Protein AF-A0A948NS06-F1 (afdb_monomer_lite)

Secondary structure (DSSP, 8-state):
-PPS-GGGGGS---S-TT----TTS------TTBTTHHHHHHHHHHHHHHTT--HHHHHHHHHHHHHHHHHHHHH---B---

pLDDT: mean 81.28, std 21.37, range [34.75, 98.56]

Foldseek 3Di:
DDDPDPVVVPPDDDDDPPPPDPPPDDDDDQDLQAPCRLVVLLVVLVVCVVVVHDVVVSVVSNVVSVVSVVVCVVPVRHDHDD

Structure (mmCIF, N/CA/C/O backbone):
data_AF-A0A948NS06-F1
#
_entry.id   AF-A0A948NS06-F1
#
loop_
_atom_site.group_PDB
_atom_site.id
_atom_site.type_symbol
_atom_site.label_atom_id
_atom_site.label_alt_id
_atom_site.label_comp_id
_atom_site.label_asym_id
_atom_site.label_entity_id
_atom_site.label_seq_id
_atom_site.pdbx_PDB_ins_code
_atom_site.Cartn_x
_atom_site.Cartn_y
_atom_site.Cartn_z
_atom_site.occupancy
_atom_site.B_iso_or_equiv
_atom_site.auth_seq_id
_atom_site.auth_comp_id
_atom_site.auth_asym_id
_atom_site.auth_atom_id
_atom_site.pdbx_PDB_model_num
ATOM 1 N N . MET A 1 1 ? -22.604 -3.965 -17.864 1.00 39.78 1 MET A N 1
ATOM 2 C CA . MET A 1 1 ? -22.272 -3.856 -16.424 1.00 39.78 1 MET A CA 1
ATOM 3 C C . MET A 1 1 ? -22.286 -2.380 -16.053 1.00 39.78 1 MET A C 1
ATOM 5 O O . MET A 1 1 ? -21.671 -1.598 -16.763 1.00 39.78 1 MET A O 1
ATOM 9 N N . LYS A 1 2 ? -23.064 -1.967 -15.042 1.00 34.75 2 LYS A N 1
ATOM 10 C CA . LYS A 1 2 ? -23.116 -0.560 -14.604 1.00 34.75 2 LYS A CA 1
ATOM 11 C C . LYS A 1 2 ? -21.781 -0.214 -13.941 1.00 34.75 2 LYS A C 1
ATOM 13 O O . LYS A 1 2 ? -21.418 -0.874 -12.974 1.00 34.75 2 LYS A O 1
ATOM 18 N N . HIS A 1 3 ? -21.077 0.795 -14.457 1.00 42.97 3 HIS A N 1
ATOM 19 C CA . HIS A 1 3 ? -19.915 1.370 -13.780 1.00 42.97 3 HIS A CA 1
ATOM 20 C C . HIS A 1 3 ? -20.263 1.674 -12.314 1.00 42.97 3 HIS A C 1
ATOM 22 O O . HIS A 1 3 ? -21.359 2.191 -12.051 1.00 42.97 3 HIS A O 1
ATOM 28 N N . PRO A 1 4 ? -19.362 1.390 -11.358 1.00 43.34 4 PRO A N 1
ATOM 29 C CA . PRO A 1 4 ? -19.534 1.876 -10.004 1.00 43.34 4 PRO A CA 1
ATOM 30 C C . PRO A 1 4 ? -19.567 3.406 -10.091 1.00 43.34 4 PRO A C 1
ATOM 32 O O . PRO A 1 4 ? -18.703 4.013 -10.710 1.00 43.34 4 PRO 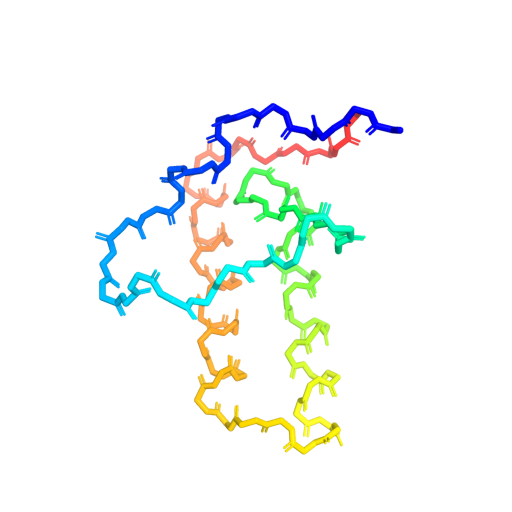A O 1
ATOM 35 N N . SER A 1 5 ? -20.654 3.986 -9.579 1.00 51.19 5 SER A N 1
ATOM 36 C CA . SER A 1 5 ? -21.133 5.367 -9.749 1.00 51.19 5 SER A CA 1
ATOM 37 C C . SER A 1 5 ? -20.093 6.446 -10.116 1.00 51.19 5 SER A C 1
ATOM 39 O O . SER A 1 5 ? -18.992 6.459 -9.574 1.00 51.19 5 SER A O 1
ATOM 41 N N . ASN A 1 6 ? -20.525 7.455 -10.892 1.00 54.38 6 ASN A N 1
ATOM 42 C CA . ASN A 1 6 ? -19.856 8.730 -11.256 1.00 54.38 6 ASN A CA 1
ATOM 43 C C . ASN A 1 6 ? -19.121 9.481 -10.101 1.00 54.38 6 ASN A C 1
ATOM 45 O O . ASN A 1 6 ? -18.488 10.508 -10.305 1.00 54.38 6 ASN A O 1
ATOM 49 N N . LYS A 1 7 ? -19.198 8.984 -8.863 1.00 46.47 7 LYS A N 1
ATOM 50 C CA . LYS A 1 7 ? -18.550 9.490 -7.650 1.00 46.47 7 LYS A CA 1
ATOM 51 C C . LYS A 1 7 ? -17.048 9.182 -7.568 1.00 46.47 7 LYS A C 1
ATOM 53 O O . LYS A 1 7 ? -16.358 9.827 -6.787 1.00 46.47 7 LYS A O 1
ATOM 58 N N . TYR A 1 8 ? -16.526 8.249 -8.370 1.00 49.75 8 TYR A N 1
ATOM 59 C CA . TYR A 1 8 ? -15.080 7.979 -8.438 1.00 49.75 8 TYR A CA 1
ATOM 60 C C . TYR A 1 8 ? -14.309 8.936 -9.359 1.00 49.75 8 TYR A C 1
ATOM 62 O O . TYR A 1 8 ? -13.086 8.997 -9.278 1.00 49.75 8 TYR A O 1
ATOM 70 N N . ASN A 1 9 ? -15.006 9.769 -10.142 1.00 51.31 9 ASN A N 1
ATOM 71 C CA . ASN A 1 9 ? -14.394 10.823 -10.964 1.00 51.31 9 ASN A CA 1
ATOM 72 C C . ASN A 1 9 ? -13.746 11.961 -10.145 1.00 51.31 9 ASN A C 1
ATOM 74 O O . ASN A 1 9 ? -13.201 12.897 -10.721 1.00 51.31 9 ASN A O 1
ATOM 78 N N . PHE A 1 10 ? -13.788 11.889 -8.810 1.00 46.34 10 PHE A N 1
ATOM 79 C CA . PHE A 1 10 ? -13.271 12.914 -7.899 1.00 46.34 10 PHE A CA 1
ATOM 80 C C . PHE A 1 10 ? -12.081 12.450 -7.043 1.00 46.34 10 PHE A C 1
ATOM 82 O O . PHE A 1 10 ? -11.753 13.118 -6.060 1.00 46.34 10 PHE A O 1
ATOM 89 N N . ILE A 1 11 ? -11.413 11.334 -7.373 1.00 49.59 11 ILE A N 1
ATOM 90 C CA . ILE A 1 11 ? -10.159 10.956 -6.695 1.00 49.59 11 ILE A CA 1
ATOM 91 C C . ILE A 1 11 ? -9.045 11.915 -7.151 1.00 49.59 11 ILE A C 1
ATOM 93 O O . ILE A 1 11 ? -8.323 11.659 -8.102 1.00 49.59 11 ILE A O 1
ATOM 97 N N . GLN A 1 12 ? -9.005 13.055 -6.462 1.00 41.66 12 GLN A N 1
ATOM 98 C CA . GLN A 1 12 ? -8.032 14.149 -6.438 1.00 41.66 12 GLN A CA 1
ATOM 99 C C . GLN A 1 12 ? -7.466 14.642 -7.789 1.00 41.66 12 GLN A C 1
ATOM 101 O O . GLN A 1 12 ? -6.557 14.042 -8.360 1.00 41.66 12 GLN A O 1
ATOM 106 N N . PRO A 1 13 ? -7.924 15.821 -8.257 1.00 42.94 13 PRO A N 1
ATOM 107 C CA . PRO A 1 13 ? -7.412 16.484 -9.441 1.00 42.94 13 PRO A CA 1
ATOM 108 C C . PRO A 1 13 ? -6.147 17.265 -9.074 1.00 42.94 13 PRO A C 1
ATOM 110 O O . PRO A 1 13 ? -6.210 18.436 -8.708 1.00 42.94 13 PRO A O 1
ATOM 113 N N . ASN A 1 14 ? -4.968 16.659 -9.187 1.00 39.81 14 ASN A N 1
ATOM 114 C CA . ASN A 1 14 ? -3.778 17.460 -9.449 1.00 39.81 14 ASN A CA 1
ATOM 115 C C . ASN A 1 14 ? -2.864 16.809 -10.499 1.00 39.81 14 ASN A C 1
ATOM 117 O O . ASN A 1 14 ? -2.250 15.771 -10.307 1.00 39.81 14 ASN A O 1
ATOM 121 N N . LYS A 1 15 ? -2.753 17.519 -11.628 1.00 40.62 15 LYS A N 1
ATOM 122 C CA . LYS A 1 15 ? -1.678 17.426 -12.627 1.00 40.62 15 LYS A CA 1
ATOM 123 C C . LYS A 1 15 ? -1.645 16.173 -13.509 1.00 40.62 15 LYS A C 1
ATOM 125 O O . LYS A 1 15 ? -0.659 15.446 -13.525 1.00 40.62 15 LYS A O 1
ATOM 130 N N . SER A 1 16 ? -2.666 16.014 -14.349 1.00 37.88 16 SER A N 1
ATOM 131 C CA . SER A 1 16 ? -2.536 15.857 -15.817 1.00 37.88 16 SER A CA 1
ATOM 132 C C . SER A 1 16 ? -3.815 15.247 -16.374 1.00 37.88 16 SER A C 1
ATOM 134 O O . SER A 1 16 ? -4.167 14.111 -16.076 1.00 37.88 16 SER A O 1
ATOM 136 N N . HIS A 1 17 ? -4.507 16.023 -17.197 1.00 39.97 17 HIS A N 1
ATOM 137 C CA . HIS A 1 17 ? -5.837 15.754 -17.734 1.00 39.97 17 HIS A CA 1
ATOM 138 C C . HIS A 1 17 ? -5.921 14.634 -18.797 1.00 39.97 17 HIS A C 1
ATOM 140 O O . HIS A 1 17 ? -6.945 14.551 -19.463 1.00 39.97 17 HIS A O 1
ATOM 146 N N . ASP A 1 18 ? -4.923 13.749 -18.945 1.00 47.56 18 ASP A N 1
ATOM 147 C CA . ASP A 1 18 ? -4.862 12.803 -20.081 1.00 47.56 18 ASP A CA 1
ATOM 148 C C . ASP A 1 18 ? -4.325 11.392 -19.769 1.00 47.56 18 ASP A C 1
ATOM 150 O O . ASP A 1 18 ? -3.738 10.724 -20.615 1.00 47.56 18 ASP A O 1
ATOM 154 N N . LYS A 1 19 ? -4.593 10.861 -18.573 1.00 51.28 19 LYS A N 1
ATOM 155 C CA . LYS A 1 19 ? -4.545 9.401 -18.351 1.00 51.28 19 LYS A CA 1
ATOM 156 C C . LYS A 1 19 ? -5.939 8.892 -18.031 1.00 51.28 19 LYS A C 1
ATOM 158 O O . LYS A 1 19 ? -6.241 8.491 -16.912 1.00 51.28 19 LYS A O 1
ATOM 163 N N . LYS A 1 20 ? -6.824 9.010 -19.021 1.00 65.62 20 LYS A N 1
ATOM 164 C CA . LYS A 1 20 ? -8.180 8.470 -18.941 1.00 65.62 20 LYS A CA 1
ATOM 165 C C . LYS A 1 20 ? -8.051 6.956 -18.861 1.00 65.62 20 LYS A C 1
ATOM 167 O O . LYS A 1 20 ? -7.567 6.342 -19.808 1.00 65.62 20 LYS A O 1
ATOM 172 N N . ILE A 1 21 ? -8.456 6.380 -17.734 1.00 73.25 21 ILE A N 1
ATOM 173 C CA . ILE A 1 21 ? -8.676 4.939 -17.650 1.00 73.25 21 ILE A CA 1
ATOM 174 C C . ILE A 1 21 ? -9.670 4.592 -18.774 1.00 73.25 21 ILE A C 1
ATOM 176 O O . ILE A 1 21 ? -10.722 5.243 -18.848 1.00 73.25 21 ILE A O 1
ATOM 180 N N . PRO A 1 22 ? -9.338 3.666 -19.690 1.00 81.44 22 PRO A N 1
ATOM 181 C CA . PRO A 1 22 ? -10.242 3.232 -20.744 1.00 81.44 22 PRO A CA 1
ATOM 182 C C . PRO A 1 22 ? -11.629 2.900 -20.190 1.00 81.44 22 PRO A C 1
ATOM 184 O O . PRO A 1 22 ? -11.765 2.308 -19.121 1.00 81.44 22 PRO A O 1
ATOM 187 N N . SER A 1 23 ? -12.682 3.258 -20.926 1.00 79.56 23 SER A N 1
ATOM 188 C CA . SER A 1 23 ? -14.067 3.061 -20.471 1.00 79.56 23 SER A CA 1
ATOM 189 C C . SER A 1 23 ? -14.442 1.590 -20.275 1.00 79.56 23 SER A C 1
ATOM 191 O O . SER A 1 23 ? -15.404 1.287 -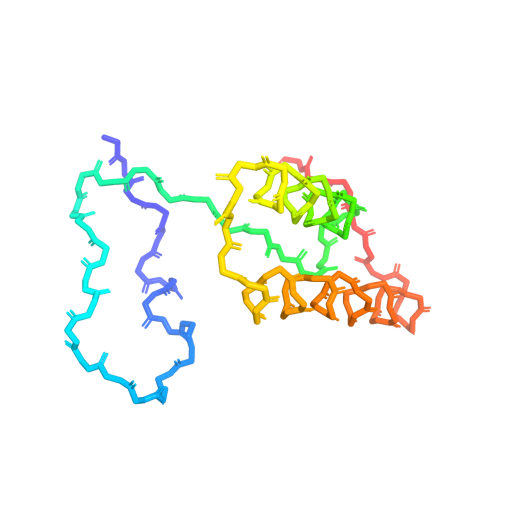19.579 1.00 79.56 23 SER A O 1
ATOM 193 N N . ASN A 1 24 ? -13.695 0.672 -20.879 1.00 82.81 24 ASN A N 1
ATOM 194 C CA . ASN A 1 24 ? -13.874 -0.767 -20.750 1.00 82.81 24 ASN A CA 1
ATOM 195 C C . ASN A 1 24 ? -12.905 -1.418 -19.751 1.00 82.81 24 ASN A C 1
ATOM 197 O O . ASN A 1 24 ? -12.982 -2.632 -19.564 1.00 82.81 24 ASN A O 1
ATOM 201 N N . GLU A 1 25 ? -12.005 -0.658 -19.122 1.00 83.56 25 GLU A N 1
ATOM 202 C CA . GLU A 1 25 ? -11.093 -1.213 -18.128 1.00 83.56 25 GLU A CA 1
ATOM 203 C C . GLU A 1 25 ? -11.852 -1.465 -16.814 1.00 83.56 25 GLU A C 1
ATOM 205 O O . GLU A 1 25 ? -12.488 -0.552 -16.271 1.00 83.56 25 GLU A O 1
ATOM 210 N N . PRO A 1 26 ? -11.831 -2.699 -16.280 1.00 85.00 26 PRO A N 1
ATOM 211 C CA . PRO A 1 26 ? -12.401 -2.970 -14.973 1.00 85.00 26 PRO A CA 1
ATOM 212 C C . PRO A 1 26 ? -11.545 -2.303 -13.891 1.00 85.00 26 PRO A C 1
ATOM 214 O O . PRO A 1 26 ? -10.375 -2.629 -13.717 1.00 85.00 26 PRO A O 1
ATOM 217 N N . VAL A 1 27 ? -12.152 -1.395 -13.126 1.00 86.38 27 VAL A N 1
ATOM 218 C CA . VAL A 1 27 ? -11.485 -0.680 -12.030 1.00 86.38 27 VAL A CA 1
ATOM 219 C C . VAL A 1 27 ? -12.046 -1.129 -10.690 1.00 86.38 27 VAL A C 1
ATOM 221 O O . VAL A 1 27 ? -13.263 -1.188 -10.503 1.00 86.38 27 VAL A O 1
ATOM 224 N N . PHE A 1 28 ? -11.153 -1.376 -9.732 1.00 87.12 28 PHE A N 1
ATOM 225 C CA . PHE A 1 28 ? -11.494 -1.613 -8.334 1.00 87.12 28 PHE A CA 1
ATOM 226 C C . PHE A 1 28 ? -10.736 -0.627 -7.439 1.00 87.12 28 PHE A C 1
ATOM 228 O O . PHE A 1 28 ? -9.532 -0.438 -7.607 1.00 87.12 28 PHE A O 1
ATOM 235 N N . LEU A 1 29 ? -11.428 0.009 -6.488 1.00 88.94 29 LEU A N 1
ATOM 236 C CA . LEU A 1 29 ? -10.805 0.923 -5.528 1.00 88.94 29 LEU A CA 1
ATOM 237 C C . LEU A 1 29 ? -10.686 0.260 -4.158 1.00 88.94 29 LEU A C 1
ATOM 239 O O . LEU A 1 29 ? -11.697 -0.072 -3.547 1.00 88.94 29 LEU A O 1
ATOM 243 N N . ILE A 1 30 ? -9.461 0.204 -3.636 1.00 91.44 30 ILE A N 1
ATOM 244 C CA . ILE A 1 30 ? -9.183 -0.149 -2.242 1.00 91.44 30 ILE A CA 1
ATOM 245 C C . ILE A 1 30 ? -9.138 1.133 -1.402 1.00 91.44 30 ILE A C 1
ATOM 247 O O . ILE A 1 30 ? -8.397 2.071 -1.704 1.00 91.44 30 ILE A O 1
ATOM 251 N N . ARG A 1 31 ? -9.923 1.183 -0.327 1.00 90.12 31 ARG A N 1
ATOM 252 C CA . ARG A 1 31 ? -10.044 2.322 0.590 1.00 90.12 31 ARG A CA 1
ATOM 253 C C . ARG A 1 31 ? -9.396 2.020 1.938 1.00 90.12 31 ARG A C 1
ATOM 255 O O . ARG A 1 31 ? -9.322 0.881 2.379 1.00 90.12 31 ARG A O 1
ATOM 262 N N . GLY A 1 32 ? -8.989 3.070 2.659 1.00 90.81 32 GLY A N 1
ATOM 263 C CA . GLY A 1 32 ? -8.413 2.947 4.011 1.00 90.81 32 GLY A CA 1
ATOM 264 C C . GLY A 1 32 ? -9.337 2.284 5.040 1.00 90.81 32 GLY A C 1
ATOM 265 O O . GLY A 1 32 ? -8.865 1.747 6.035 1.00 90.81 32 GLY A O 1
ATOM 266 N N . GLN A 1 33 ? -10.645 2.277 4.788 1.00 92.69 33 GLN A N 1
ATOM 267 C CA . GLN A 1 33 ? -11.630 1.590 5.620 1.00 92.69 33 GLN A CA 1
ATOM 268 C C . GLN A 1 33 ? -11.598 0.063 5.452 1.00 92.69 33 GLN A C 1
ATOM 270 O O . GLN A 1 33 ? -11.991 -0.652 6.374 1.00 92.69 33 GLN A O 1
ATOM 275 N N . ASP A 1 34 ? -11.102 -0.436 4.320 1.00 93.50 34 ASP A N 1
ATOM 276 C CA . ASP A 1 34 ? -11.051 -1.866 4.041 1.00 93.50 34 ASP A CA 1
ATOM 277 C C . ASP A 1 34 ? -9.976 -2.515 4.909 1.00 93.50 34 ASP A C 1
ATOM 279 O O . ASP A 1 34 ? -8.782 -2.226 4.785 1.00 93.50 34 ASP A O 1
ATOM 283 N N . LYS A 1 35 ? -10.386 -3.441 5.778 1.00 94.31 35 LYS A N 1
ATOM 284 C CA . LYS A 1 35 ? -9.482 -4.124 6.713 1.00 94.31 35 LYS A CA 1
ATOM 285 C C . LYS A 1 35 ? -8.337 -4.856 6.003 1.00 94.31 35 LYS A C 1
ATOM 287 O O . LYS A 1 35 ? -7.237 -4.940 6.537 1.00 94.31 35 LYS A O 1
ATOM 292 N N . LEU A 1 36 ? -8.575 -5.359 4.790 1.00 95.56 36 LEU A N 1
ATOM 293 C CA . LEU A 1 36 ? -7.555 -6.035 3.979 1.00 95.56 36 LEU A CA 1
ATOM 294 C C . LEU A 1 36 ? -6.710 -5.079 3.133 1.00 95.56 36 LEU A C 1
ATOM 296 O O . LEU A 1 36 ? -5.693 -5.502 2.585 1.00 95.56 36 LEU A O 1
ATOM 300 N N . GLY A 1 37 ? -7.096 -3.806 3.035 1.00 95.38 37 GLY A N 1
ATOM 301 C CA . GLY A 1 37 ? -6.487 -2.844 2.128 1.00 95.38 37 GLY A CA 1
ATOM 302 C C . GLY A 1 37 ? -4.963 -2.740 2.257 1.00 95.38 37 GLY A C 1
ATOM 303 O O . GLY A 1 37 ? -4.273 -3.002 1.271 1.00 95.38 37 GLY A O 1
ATOM 304 N N . PRO A 1 38 ? -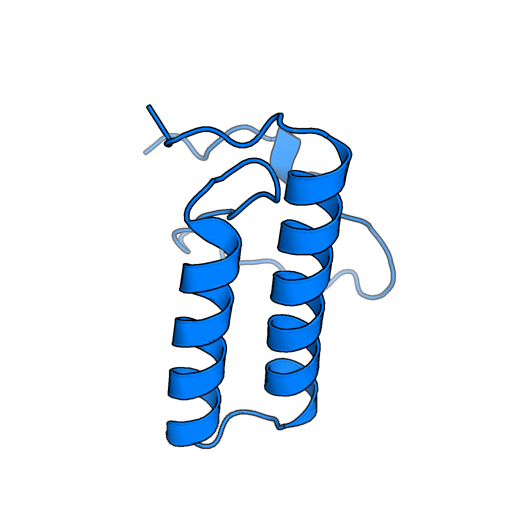4.401 -2.474 3.453 1.00 97.00 38 PRO A N 1
ATOM 305 C CA . PRO A 1 38 ? -2.950 -2.396 3.625 1.00 97.00 38 PRO A CA 1
ATOM 306 C C . PRO A 1 38 ? -2.212 -3.668 3.196 1.00 97.00 38 PRO A C 1
ATOM 308 O O . PRO A 1 38 ? -1.154 -3.599 2.571 1.00 97.00 38 PRO A O 1
ATOM 311 N N . LYS A 1 39 ? -2.780 -4.844 3.500 1.00 97.31 39 LYS A N 1
ATOM 312 C CA . LYS A 1 39 ? -2.202 -6.137 3.113 1.00 97.31 39 LYS A CA 1
ATOM 313 C C . LYS A 1 39 ? -2.166 -6.286 1.593 1.00 97.31 39 LYS A C 1
ATOM 315 O O . LYS A 1 39 ? -1.138 -6.691 1.060 1.00 97.31 39 LYS A O 1
ATOM 320 N N . MET A 1 40 ? -3.258 -5.945 0.908 1.00 97.62 40 MET A N 1
ATOM 321 C CA . MET A 1 40 ? -3.335 -6.036 -0.553 1.00 97.62 40 MET A CA 1
ATOM 322 C C . MET A 1 40 ? -2.338 -5.095 -1.230 1.00 97.62 40 MET A C 1
ATOM 324 O O . MET A 1 40 ? -1.655 -5.511 -2.160 1.00 97.62 40 MET A O 1
ATOM 328 N N . LEU A 1 41 ? -2.175 -3.868 -0.719 1.00 97.88 41 LEU A N 1
ATOM 329 C CA . LEU A 1 41 ? -1.178 -2.927 -1.241 1.00 97.88 41 LEU A CA 1
ATOM 330 C C . LEU A 1 41 ? 0.252 -3.461 -1.087 1.00 97.88 41 LEU A C 1
ATOM 332 O O . LEU A 1 41 ? 1.056 -3.322 -2.004 1.00 97.88 41 LEU A O 1
ATOM 336 N N . ARG A 1 42 ? 0.581 -4.095 0.045 1.00 98.25 42 ARG A N 1
ATOM 337 C CA . ARG A 1 42 ? 1.910 -4.696 0.239 1.00 98.25 42 ARG A CA 1
ATOM 338 C C . ARG A 1 42 ? 2.182 -5.846 -0.718 1.00 98.25 42 ARG A C 1
ATOM 340 O O . ARG A 1 42 ? 3.268 -5.889 -1.278 1.00 98.25 42 ARG A O 1
ATOM 347 N N . ILE A 1 43 ? 1.213 -6.746 -0.891 1.00 98.38 43 ILE A N 1
ATOM 348 C CA . ILE A 1 43 ? 1.332 -7.865 -1.837 1.00 98.38 43 ILE A CA 1
ATOM 349 C C . ILE A 1 43 ? 1.560 -7.311 -3.242 1.00 98.38 43 ILE A C 1
ATOM 351 O O . ILE A 1 43 ? 2.560 -7.639 -3.868 1.00 98.38 43 ILE A O 1
ATOM 355 N N . TYR A 1 44 ? 0.717 -6.369 -3.671 1.00 97.94 44 TYR A N 1
ATOM 356 C CA . TYR A 1 44 ? 0.851 -5.734 -4.976 1.00 97.94 44 TYR A CA 1
ATOM 357 C C . TYR A 1 44 ? 2.216 -5.058 -5.164 1.00 97.94 44 TYR A C 1
ATOM 359 O O . TYR A 1 44 ? 2.833 -5.207 -6.211 1.00 97.94 44 TYR A O 1
ATOM 367 N N . ALA A 1 45 ? 2.716 -4.327 -4.163 1.00 98.25 45 ALA A N 1
ATOM 368 C CA . ALA A 1 45 ? 4.026 -3.685 -4.244 1.00 98.25 45 ALA A CA 1
ATOM 369 C C . ALA A 1 45 ? 5.174 -4.699 -4.361 1.00 98.25 45 ALA A C 1
ATOM 371 O O . ALA A 1 45 ? 6.108 -4.459 -5.120 1.00 98.25 45 ALA A O 1
ATOM 372 N N . SER A 1 46 ? 5.111 -5.812 -3.625 1.00 98.44 46 SER A N 1
ATOM 373 C CA . SER A 1 46 ? 6.106 -6.885 -3.715 1.00 98.44 46 SER A CA 1
ATOM 374 C C . SER A 1 46 ? 6.083 -7.572 -5.079 1.00 98.44 46 SER A C 1
ATOM 376 O O . SER A 1 46 ? 7.138 -7.770 -5.674 1.00 98.44 46 SER A O 1
ATOM 378 N N . ASP A 1 47 ? 4.896 -7.873 -5.605 1.00 98.56 47 ASP A N 1
ATOM 379 C CA . ASP A 1 47 ? 4.755 -8.477 -6.931 1.00 98.56 47 ASP A CA 1
ATOM 380 C C . ASP A 1 47 ? 5.220 -7.513 -8.029 1.00 98.56 47 ASP A C 1
ATOM 382 O O . ASP A 1 47 ? 5.949 -7.901 -8.939 1.00 98.56 47 ASP A O 1
ATOM 386 N N . LEU A 1 48 ? 4.865 -6.229 -7.914 1.00 97.75 48 LEU A N 1
ATOM 387 C CA . LEU A 1 48 ? 5.308 -5.188 -8.836 1.00 97.75 48 LEU A CA 1
ATOM 388 C C . LEU A 1 48 ? 6.835 -5.054 -8.843 1.00 97.75 48 LEU A C 1
ATOM 390 O O . LEU A 1 48 ? 7.428 -4.963 -9.913 1.00 97.75 48 LEU A O 1
ATOM 394 N N . GLU A 1 49 ? 7.473 -5.044 -7.672 1.00 98.19 49 GLU A N 1
ATOM 395 C CA . GLU A 1 49 ? 8.934 -4.992 -7.545 1.00 98.19 49 GLU A CA 1
ATOM 396 C C . GLU A 1 49 ? 9.594 -6.221 -8.184 1.00 98.19 49 GLU A C 1
ATOM 398 O O . GLU A 1 49 ? 10.532 -6.078 -8.967 1.00 98.19 49 GLU A O 1
ATOM 403 N N . MET A 1 50 ? 9.054 -7.416 -7.928 1.00 98.19 50 MET A N 1
ATOM 404 C CA . MET A 1 50 ? 9.537 -8.674 -8.507 1.00 98.19 50 MET A CA 1
ATOM 405 C C . MET A 1 50 ? 9.423 -8.703 -10.039 1.00 98.19 50 MET A C 1
ATOM 407 O O . MET A 1 50 ? 10.279 -9.275 -10.710 1.00 98.19 50 MET A O 1
ATOM 411 N N . LEU A 1 51 ? 8.399 -8.059 -10.600 1.00 98.31 51 LEU A N 1
ATOM 412 C CA . LEU A 1 51 ? 8.198 -7.930 -12.046 1.00 98.31 51 LEU A CA 1
ATOM 413 C C . LEU A 1 51 ? 9.007 -6.779 -12.680 1.00 98.31 51 LEU A C 1
ATOM 415 O O . LEU A 1 51 ? 8.845 -6.507 -13.868 1.00 98.31 51 LEU A O 1
ATOM 419 N N . GLY A 1 52 ? 9.876 -6.101 -11.920 1.00 97.75 52 GLY A N 1
ATOM 420 C CA . GLY A 1 52 ? 10.714 -5.006 -12.422 1.00 97.75 52 GLY A CA 1
ATOM 421 C C . GLY A 1 52 ? 9.986 -3.664 -12.536 1.00 97.75 52 GLY A C 1
ATOM 422 O O . GLY A 1 52 ? 10.377 -2.800 -13.322 1.00 97.75 52 GLY A O 1
ATOM 423 N N . GLY A 1 53 ? 8.908 -3.479 -11.775 1.00 96.56 53 GLY A N 1
ATOM 424 C CA . GLY A 1 53 ? 8.171 -2.225 -11.716 1.00 96.56 53 GLY A CA 1
ATOM 425 C C . GLY A 1 53 ? 9.012 -1.058 -11.196 1.00 96.56 53 GLY A C 1
ATOM 426 O O . GLY A 1 53 ? 10.017 -1.225 -10.506 1.00 96.56 53 GLY A O 1
ATOM 427 N N . HIS A 1 54 ? 8.583 0.163 -11.524 1.00 97.19 54 HIS A N 1
ATOM 428 C CA . HIS A 1 54 ? 9.352 1.361 -11.198 1.00 97.19 54 HIS A CA 1
ATOM 429 C C . HIS A 1 54 ? 9.503 1.537 -9.668 1.00 97.19 54 HIS A C 1
ATOM 431 O O . HIS A 1 54 ? 8.480 1.609 -8.973 1.00 97.19 54 HIS A O 1
ATOM 437 N N . PRO A 1 55 ? 10.731 1.691 -9.127 1.00 96.62 55 PRO A N 1
ATOM 438 C CA . PRO A 1 55 ? 10.964 1.708 -7.679 1.00 96.62 55 PRO A CA 1
ATOM 439 C C . PRO A 1 55 ? 10.183 2.786 -6.921 1.00 96.62 55 PRO A C 1
ATOM 441 O O . PRO A 1 55 ? 9.718 2.550 -5.808 1.00 96.62 55 PRO A O 1
ATOM 444 N N . SER A 1 56 ? 9.983 3.963 -7.527 1.00 96.19 56 SER A N 1
ATOM 445 C CA . SER A 1 56 ? 9.200 5.034 -6.891 1.00 96.19 56 SER A CA 1
ATOM 446 C C . SER A 1 56 ? 7.733 4.645 -6.691 1.00 96.19 56 SER A C 1
ATOM 448 O O . SER A 1 56 ? 7.157 4.960 -5.659 1.00 96.19 56 SER A O 1
ATOM 450 N N . ILE A 1 57 ? 7.142 3.905 -7.635 1.00 94.94 57 ILE A N 1
ATOM 451 C CA . ILE A 1 57 ? 5.746 3.465 -7.547 1.00 94.94 57 ILE A CA 1
ATOM 452 C C . ILE A 1 57 ? 5.601 2.404 -6.456 1.00 94.94 57 ILE A C 1
ATOM 454 O O . ILE A 1 57 ? 4.675 2.464 -5.651 1.00 94.94 57 ILE A O 1
ATOM 458 N N . VAL A 1 58 ? 6.549 1.467 -6.376 1.00 98.00 58 VAL A N 1
ATOM 459 C CA . VAL A 1 58 ? 6.608 0.474 -5.293 1.00 98.00 58 VAL A CA 1
ATOM 460 C C . VAL A 1 58 ? 6.687 1.173 -3.930 1.00 98.00 58 VAL A C 1
ATOM 462 O O . VAL A 1 58 ? 5.933 0.833 -3.013 1.00 98.00 58 VAL A O 1
ATOM 465 N N . ALA A 1 59 ? 7.563 2.174 -3.799 1.00 97.56 59 ALA A N 1
ATOM 466 C CA . ALA A 1 59 ? 7.718 2.951 -2.573 1.00 97.56 59 ALA A CA 1
ATOM 467 C C . ALA A 1 59 ? 6.430 3.703 -2.194 1.00 97.56 59 ALA A C 1
ATOM 469 O O . ALA A 1 59 ? 6.003 3.637 -1.039 1.00 97.56 59 ALA A O 1
ATOM 470 N N . ASP A 1 60 ? 5.771 4.342 -3.162 1.00 97.25 60 ASP A N 1
ATOM 471 C CA . ASP A 1 60 ? 4.518 5.069 -2.944 1.00 97.25 60 ASP A CA 1
ATOM 472 C C . ASP A 1 60 ? 3.392 4.144 -2.461 1.00 97.25 60 ASP A C 1
ATOM 474 O O . ASP A 1 60 ? 2.672 4.474 -1.514 1.00 97.25 60 ASP A O 1
ATOM 478 N N . ILE A 1 61 ? 3.267 2.948 -3.045 1.00 97.88 61 ILE A N 1
ATOM 479 C CA . ILE A 1 61 ? 2.255 1.958 -2.646 1.00 97.88 61 ILE A CA 1
ATOM 480 C C . ILE A 1 61 ? 2.522 1.451 -1.224 1.00 97.88 61 ILE A C 1
ATOM 482 O O . ILE A 1 61 ? 1.599 1.369 -0.407 1.00 97.88 61 ILE A O 1
ATOM 486 N N . ARG A 1 62 ? 3.786 1.162 -0.885 1.00 98.38 62 ARG A N 1
ATOM 487 C CA . ARG A 1 62 ? 4.184 0.765 0.477 1.00 98.38 62 ARG A CA 1
ATOM 488 C C . ARG A 1 62 ? 3.886 1.870 1.492 1.00 98.38 62 ARG A C 1
ATOM 490 O O . ARG A 1 62 ? 3.323 1.594 2.554 1.00 98.38 62 ARG A O 1
ATOM 497 N N . ALA A 1 63 ? 4.195 3.122 1.156 1.00 98.19 63 ALA A N 1
ATOM 498 C CA . ALA A 1 63 ? 3.880 4.275 1.993 1.00 98.19 63 ALA A CA 1
ATOM 499 C C . ALA A 1 63 ? 2.364 4.452 2.172 1.00 98.19 63 ALA A C 1
ATOM 501 O O . ALA A 1 63 ? 1.898 4.800 3.259 1.00 98.19 63 ALA A O 1
ATOM 502 N N . GLN A 1 64 ? 1.574 4.179 1.133 1.00 97.88 64 GLN A N 1
ATOM 503 C CA . GLN A 1 64 ? 0.121 4.236 1.215 1.00 97.88 64 GLN A CA 1
ATOM 504 C C . GLN A 1 64 ? -0.448 3.147 2.135 1.00 97.88 64 GLN A C 1
ATOM 506 O O . GLN A 1 64 ? -1.321 3.452 2.948 1.00 97.88 64 GLN A O 1
ATOM 511 N N . ALA A 1 65 ? 0.086 1.922 2.093 1.00 97.94 65 ALA A N 1
ATOM 512 C CA . ALA A 1 65 ? -0.291 0.864 3.033 1.00 97.94 65 ALA A CA 1
ATOM 513 C C . ALA A 1 65 ? -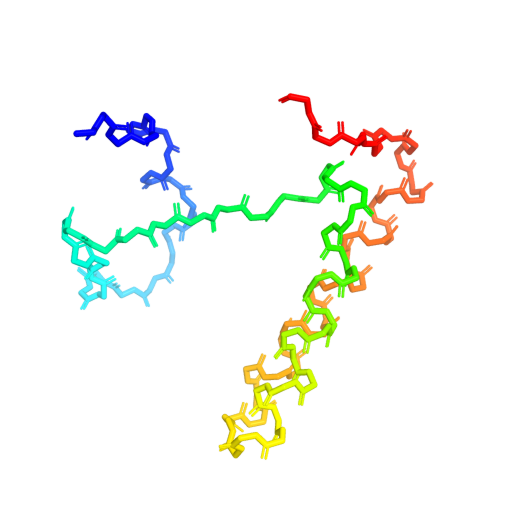0.048 1.287 4.494 1.00 97.94 65 ALA A C 1
ATOM 515 O O . ALA A 1 65 ? -0.933 1.128 5.335 1.00 97.94 65 ALA A O 1
ATOM 516 N N . TYR A 1 66 ? 1.105 1.905 4.779 1.00 98.06 66 TYR A N 1
ATOM 517 C CA . TYR A 1 66 ? 1.416 2.436 6.111 1.00 98.06 66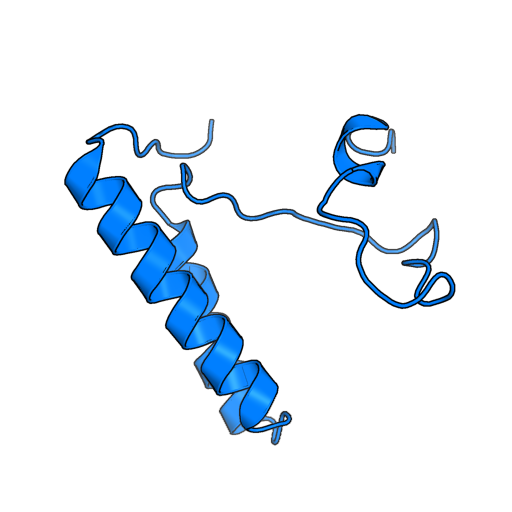 TYR A CA 1
ATOM 518 C C . TYR A 1 66 ? 0.422 3.518 6.557 1.00 98.06 66 TYR A C 1
ATOM 520 O O . TYR A 1 66 ? -0.087 3.485 7.677 1.00 98.06 66 TYR A O 1
ATOM 528 N N . LYS A 1 67 ? 0.082 4.462 5.669 1.00 97.44 67 LYS A N 1
ATOM 529 C CA . LYS A 1 67 ? -0.916 5.505 5.964 1.00 97.44 67 LYS A CA 1
ATOM 530 C C . LYS A 1 67 ? -2.286 4.909 6.281 1.00 97.44 67 LYS A C 1
ATOM 532 O O . LYS A 1 67 ? -2.965 5.400 7.182 1.00 97.44 67 LYS A O 1
ATOM 537 N N . MET A 1 68 ? -2.692 3.865 5.556 1.00 96.75 68 MET A N 1
ATOM 538 C CA . MET A 1 68 ? -3.957 3.175 5.806 1.00 96.75 68 MET A CA 1
ATOM 539 C C . MET A 1 68 ? -3.966 2.536 7.194 1.00 96.75 68 MET A C 1
ATOM 541 O O . MET A 1 68 ? -4.911 2.762 7.940 1.00 96.75 68 MET A O 1
ATOM 545 N N . GLU A 1 69 ? -2.913 1.820 7.587 1.00 96.62 69 GLU A N 1
ATOM 546 C CA . GLU A 1 69 ? -2.825 1.226 8.929 1.00 96.62 69 GLU A CA 1
ATOM 547 C C . GLU A 1 69 ? -2.802 2.269 10.036 1.00 96.62 69 GLU A C 1
ATOM 549 O O . GLU A 1 69 ? -3.533 2.133 11.013 1.00 96.62 69 GLU A O 1
ATOM 554 N N . ALA A 1 70 ? -2.014 3.334 9.877 1.00 96.88 70 ALA A N 1
ATOM 555 C CA . ALA A 1 70 ? -1.962 4.416 10.852 1.00 96.88 70 ALA A CA 1
ATOM 556 C C . ALA A 1 70 ? -3.350 5.050 11.050 1.00 96.88 70 ALA A C 1
ATOM 558 O O . ALA A 1 70 ? -3.772 5.328 12.173 1.00 96.88 70 ALA A O 1
ATOM 559 N N . TRP A 1 71 ? -4.099 5.232 9.961 1.00 96.12 71 TRP A N 1
ATOM 560 C CA . TRP A 1 71 ? -5.470 5.724 10.016 1.00 96.12 71 TRP A CA 1
ATOM 561 C C . TRP A 1 71 ? -6.439 4.709 10.647 1.00 96.12 71 TRP A C 1
ATOM 563 O O . TRP A 1 71 ? -7.289 5.092 11.455 1.00 96.12 71 TRP A O 1
ATOM 573 N N . GLN A 1 72 ? -6.306 3.419 10.328 1.00 95.31 72 GLN A N 1
ATOM 574 C CA . GLN A 1 72 ? -7.124 2.348 10.907 1.00 95.31 72 GLN A CA 1
ATOM 575 C C . GLN A 1 72 ? -6.893 2.225 12.415 1.00 95.31 72 GLN A C 1
ATOM 577 O O . GLN A 1 72 ? -7.860 2.168 13.171 1.00 95.31 72 GLN A O 1
ATOM 582 N N . ALA A 1 73 ? -5.636 2.268 12.858 1.00 94.56 73 ALA A N 1
ATOM 583 C CA . ALA A 1 73 ? -5.263 2.259 14.267 1.00 94.56 73 ALA A CA 1
ATOM 584 C C . ALA A 1 73 ? -5.807 3.489 15.006 1.00 94.56 73 ALA A C 1
ATOM 586 O O . ALA A 1 73 ? -6.320 3.366 16.114 1.00 94.56 73 ALA A O 1
ATOM 587 N N . LYS A 1 74 ? -5.752 4.673 14.377 1.00 95.50 74 LYS A N 1
ATOM 588 C CA . LYS A 1 74 ? -6.265 5.919 14.964 1.00 95.50 74 LYS A CA 1
ATOM 589 C C . LYS A 1 74 ? -7.789 5.940 15.101 1.00 95.50 74 LYS A C 1
ATOM 591 O O . LYS A 1 74 ? -8.300 6.531 16.045 1.00 95.50 74 LYS A O 1
ATOM 596 N N . THR A 1 75 ? -8.518 5.383 14.135 1.00 92.94 75 THR A N 1
ATOM 597 C CA . THR A 1 75 ? -9.984 5.525 14.076 1.00 92.94 75 THR A CA 1
ATOM 598 C C . THR A 1 75 ? -10.744 4.313 14.602 1.00 92.94 75 THR A C 1
ATOM 600 O O . THR A 1 75 ? -11.895 4.458 14.995 1.00 92.94 75 THR A O 1
ATOM 603 N N . GLY A 1 76 ? -10.158 3.113 14.560 1.00 86.25 76 GLY A N 1
ATOM 604 C CA . GLY A 1 76 ? -10.857 1.863 14.870 1.00 86.25 76 GLY A CA 1
ATOM 605 C C . GLY A 1 76 ? -11.989 1.512 13.891 1.00 86.25 76 GLY A C 1
ATOM 606 O O . GLY A 1 76 ? -12.732 0.567 14.127 1.00 86.25 76 GLY A O 1
ATOM 607 N N . THR A 1 77 ? -12.142 2.250 12.784 1.00 81.69 77 THR A N 1
ATOM 608 C CA . THR A 1 77 ? -13.311 2.148 11.883 1.00 81.69 77 THR A CA 1
ATOM 609 C C . THR A 1 77 ? -13.142 1.161 10.723 1.00 81.69 77 THR A C 1
ATOM 611 O O . THR A 1 77 ? -13.961 1.150 9.799 1.00 81.69 77 THR A O 1
ATOM 614 N N . CYS A 1 78 ? -12.095 0.328 10.741 1.00 85.94 78 CYS A N 1
ATOM 615 C CA . CYS A 1 78 ? -11.855 -0.653 9.682 1.00 85.94 78 CYS A CA 1
ATOM 616 C C . CYS A 1 78 ? -12.956 -1.726 9.646 1.00 85.94 78 CYS A C 1
ATOM 618 O O . CYS A 1 78 ? -13.408 -2.196 10.691 1.00 85.94 78 CYS A O 1
ATOM 620 N N . LYS A 1 79 ? -13.379 -2.125 8.444 1.00 85.25 79 LYS A N 1
ATOM 621 C CA . LYS A 1 79 ? -14.441 -3.118 8.231 1.00 85.25 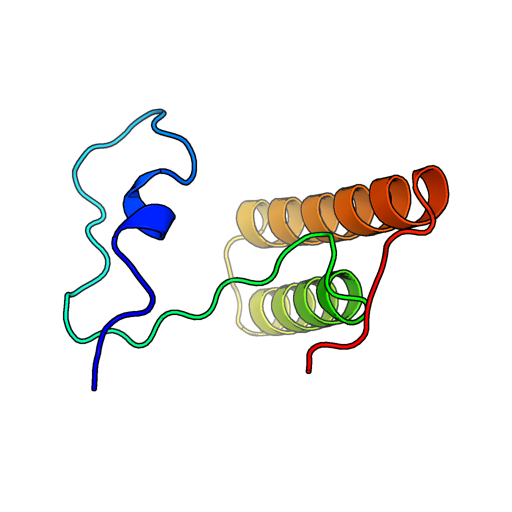79 LYS A CA 1
ATOM 622 C C . LYS A 1 79 ? -13.998 -4.189 7.241 1.00 85.25 79 LYS A C 1
ATOM 624 O O . LYS A 1 79 ? -13.156 -3.943 6.377 1.00 85.25 79 LYS A O 1
ATOM 629 N N . ILE A 1 80 ? -14.544 -5.391 7.400 1.00 83.50 80 ILE A N 1
ATOM 630 C CA . ILE A 1 80 ? -14.515 -6.400 6.336 1.00 83.50 80 ILE A CA 1
ATOM 631 C C . ILE A 1 80 ? -15.524 -5.931 5.284 1.00 83.50 80 ILE A C 1
ATOM 633 O O . ILE A 1 80 ? -16.590 -5.454 5.665 1.00 83.50 80 ILE A O 1
ATOM 637 N N . ALA A 1 81 ? -15.152 -5.992 4.006 1.00 71.38 81 ALA A N 1
ATOM 638 C CA . ALA A 1 81 ? -16.061 -5.641 2.920 1.00 71.38 81 ALA A CA 1
ATOM 639 C C . ALA A 1 81 ? -17.232 -6.638 2.880 1.00 71.38 81 ALA A C 1
ATOM 641 O O . ALA A 1 81 ? -16.995 -7.846 2.969 1.00 71.38 81 ALA A O 1
ATOM 642 N N . ASP A 1 82 ? -18.450 -6.114 2.775 1.00 67.12 82 ASP A N 1
ATOM 643 C CA . ASP A 1 82 ? -19.732 -6.819 2.699 1.00 67.12 82 ASP A CA 1
ATOM 644 C C . ASP A 1 82 ? -20.432 -6.628 1.342 1.00 67.12 82 ASP A C 1
ATOM 646 O O . ASP A 1 82 ? -20.165 -5.615 0.650 1.00 67.12 82 ASP A O 1
#

Sequence (82 aa):
MKHPSNKYNFIQPNKSHDKKIPSNEPVFLIRGQDKLGPKMLRIYASDLEMLGGHPSIVADIRAQAYKMEAWQAKTGTCKIAD

Radius of gyration: 14.54 Å; chains: 1; bounding box: 34×26×36 Å